Protein AF-A0A496WX12-F1 (afdb_monomer_lite)

Secondary structure (DSSP, 8-state):
-HHHHHHHHHHHHHHHHHHHHHHHHHHHHHHHHHHHHHTTTSS-HHHHHHHHHHHHHHHHHHHHHHHHHHHHHHHHHHHTT--TT------

pLDDT: mean 94.58, std 8.31, range [47.75, 98.69]

Radius of gyration: 18.5 Å; chains: 1; bounding box: 38×21×55 Å

Foldseek 3Di:
DQLVVLLVQLVVLVVVLVVLVVVLVVLVVVLVVVVVCVVVVNDDPVSNVVSVVVNVVSVVVSVVSVVSSLVSQQSNCVVVVHDSRPDDDDD

Sequence (91 aa):
MKVAESYVGVLRATKGLQVTISYVDSLKAYARDVENMYKQDMVSRNDLLTAQVALADTEQQAIKAGNGLDLSRAAYNRLLGRQMDTVVVAG

Structure (mmCIF, N/CA/C/O backbone):
data_AF-A0A496WX12-F1
#
_entry.id   AF-A0A496WX12-F1
#
loop_
_atom_site.group_PDB
_atom_site.id
_atom_site.type_symbol
_atom_site.label_atom_id
_atom_site.label_alt_id
_atom_site.label_comp_id
_atom_site.label_asym_id
_atom_site.label_entity_id
_atom_site.label_seq_id
_atom_site.pdbx_PDB_ins_code
_atom_site.Cartn_x
_atom_site.Cartn_y
_atom_site.Cartn_z
_atom_site.occupancy
_atom_site.B_iso_or_equiv
_atom_site.auth_seq_id
_atom_site.auth_comp_id
_atom_site.auth_asym_id
_atom_site.auth_atom_id
_atom_site.pdbx_PDB_model_num
ATOM 1 N N . MET A 1 1 ? 22.211 2.690 -22.558 1.00 68.38 1 MET A N 1
ATOM 2 C CA . MET A 1 1 ? 21.971 2.895 -21.110 1.00 68.38 1 MET A CA 1
ATOM 3 C C . MET A 1 1 ? 20.483 2.939 -20.738 1.00 68.38 1 MET A C 1
ATOM 5 O O . MET A 1 1 ? 20.118 2.259 -19.792 1.00 68.38 1 MET A O 1
ATOM 9 N N . LYS A 1 2 ? 19.598 3.568 -21.535 1.00 86.50 2 LYS A N 1
ATOM 10 C CA . LYS A 1 2 ? 18.134 3.639 -21.283 1.00 86.50 2 LYS A CA 1
ATOM 11 C C . LYS A 1 2 ? 17.424 2.334 -20.868 1.00 86.50 2 LYS A C 1
ATOM 13 O O . LYS A 1 2 ? 16.586 2.363 -19.976 1.00 86.50 2 LYS A O 1
ATOM 18 N N . VAL A 1 3 ? 17.745 1.190 -21.483 1.00 90.00 3 VAL A N 1
ATOM 19 C CA . VAL A 1 3 ? 17.108 -0.101 -21.139 1.00 90.00 3 VAL A CA 1
ATOM 20 C C . VAL A 1 3 ? 17.448 -0.531 -19.708 1.00 90.00 3 VAL A C 1
ATOM 22 O O . VAL A 1 3 ? 16.547 -0.868 -18.943 1.00 90.00 3 VAL A O 1
ATOM 25 N N . ALA A 1 4 ? 18.726 -0.471 -19.322 1.00 90.94 4 ALA A N 1
ATOM 26 C CA . ALA A 1 4 ? 19.173 -0.846 -17.980 1.00 90.94 4 ALA A CA 1
ATOM 27 C C . ALA A 1 4 ? 18.566 0.072 -16.905 1.00 90.94 4 ALA A C 1
ATOM 29 O O . ALA A 1 4 ? 18.082 -0.409 -15.885 1.00 90.94 4 ALA A O 1
ATOM 30 N N . GLU A 1 5 ? 18.506 1.378 -17.169 1.00 93.44 5 GLU A N 1
ATOM 31 C CA . GLU A 1 5 ? 17.848 2.352 -16.287 1.00 93.44 5 GLU A CA 1
ATOM 32 C C . GLU A 1 5 ? 16.354 2.043 -16.108 1.00 93.44 5 GLU A C 1
ATOM 34 O O . GLU A 1 5 ? 15.862 2.005 -14.980 1.00 93.44 5 GLU A O 1
ATOM 39 N N . SER A 1 6 ? 15.635 1.755 -17.200 1.00 93.69 6 SER A N 1
ATOM 40 C CA . SER A 1 6 ? 14.210 1.402 -17.122 1.00 93.69 6 SER A CA 1
ATOM 41 C C . SER A 1 6 ? 13.965 0.079 -16.387 1.00 93.69 6 SER A C 1
ATOM 43 O O . SER A 1 6 ? 12.992 -0.028 -15.643 1.00 93.69 6 SER A O 1
ATOM 45 N N . TYR A 1 7 ? 14.878 -0.894 -16.503 1.00 94.12 7 TYR A N 1
ATOM 46 C CA . TYR A 1 7 ? 14.814 -2.138 -15.735 1.00 94.12 7 TYR A CA 1
ATOM 47 C C . TYR A 1 7 ? 14.982 -1.881 -14.234 1.00 94.12 7 TYR A C 1
ATOM 49 O O . TYR A 1 7 ? 14.183 -2.360 -13.434 1.00 94.12 7 TYR A O 1
ATOM 57 N N . VAL A 1 8 ? 15.954 -1.050 -13.839 1.00 95.62 8 VAL A N 1
ATOM 58 C CA . VAL A 1 8 ? 16.104 -0.613 -12.438 1.00 95.62 8 VAL A CA 1
ATOM 59 C C . VAL A 1 8 ? 14.843 0.109 -11.948 1.00 95.62 8 VAL A C 1
ATOM 61 O O . VAL A 1 8 ? 14.447 -0.072 -10.797 1.00 95.62 8 VAL A O 1
ATOM 64 N N . GLY A 1 9 ? 14.176 0.876 -12.816 1.00 96.00 9 GLY A N 1
ATOM 65 C CA . GLY A 1 9 ? 12.864 1.467 -12.540 1.00 96.00 9 GLY A CA 1
ATOM 66 C C . GLY A 1 9 ? 11.804 0.424 -12.170 1.00 96.00 9 GLY A C 1
ATOM 67 O O . GLY A 1 9 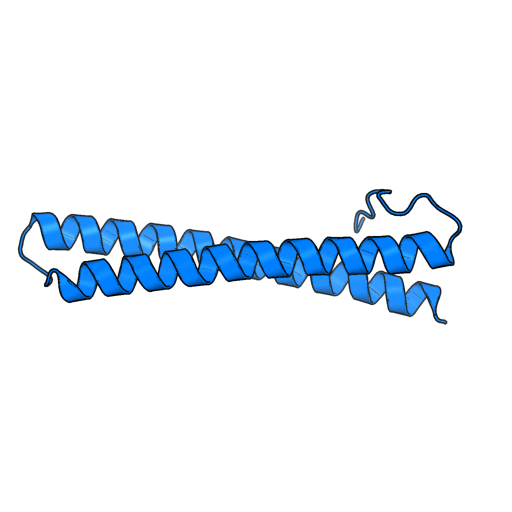? 11.163 0.552 -11.128 1.00 96.00 9 GLY A O 1
ATOM 68 N N . VAL A 1 10 ? 11.685 -0.654 -12.954 1.00 96.50 10 VAL A N 1
ATOM 69 C CA . VAL A 1 10 ? 10.786 -1.785 -12.655 1.00 96.50 10 VAL A CA 1
ATOM 70 C C . VAL A 1 10 ? 11.131 -2.436 -11.313 1.00 96.50 10 VAL A C 1
ATOM 72 O O . VAL A 1 10 ? 10.233 -2.690 -10.508 1.00 96.50 10 VAL A O 1
ATOM 75 N N . LEU A 1 11 ? 12.418 -2.673 -11.033 1.00 96.44 11 LEU A N 1
ATOM 76 C CA . LEU A 1 11 ? 12.855 -3.274 -9.767 1.00 96.44 11 LEU A CA 1
ATOM 77 C C . LEU A 1 11 ? 12.478 -2.402 -8.563 1.00 96.44 11 LEU A C 1
ATOM 79 O O . LEU A 1 11 ? 11.942 -2.902 -7.573 1.00 96.44 11 LEU A O 1
ATOM 83 N N . ARG A 1 12 ? 12.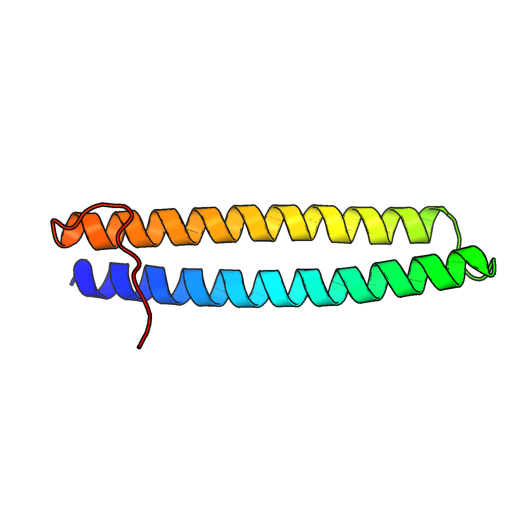709 -1.088 -8.660 1.00 97.06 12 ARG A N 1
ATOM 84 C CA . ARG A 1 12 ? 12.347 -0.131 -7.606 1.00 97.06 12 ARG A CA 1
ATOM 85 C C . ARG A 1 12 ? 10.840 -0.066 -7.394 1.00 97.06 12 ARG A C 1
ATOM 87 O O . ARG A 1 12 ? 10.408 -0.128 -6.249 1.00 97.06 12 ARG A O 1
ATOM 94 N N . ALA A 1 13 ? 10.050 0.005 -8.465 1.00 97.44 13 ALA A N 1
ATOM 95 C CA . ALA A 1 13 ? 8.592 0.019 -8.364 1.00 97.44 13 ALA A CA 1
ATOM 96 C C . ALA A 1 13 ? 8.047 -1.285 -7.756 1.00 97.44 13 ALA A C 1
ATOM 98 O O . ALA A 1 13 ? 7.150 -1.247 -6.920 1.00 97.44 13 ALA A O 1
ATOM 99 N N . THR A 1 14 ? 8.653 -2.429 -8.095 1.00 97.69 14 THR A N 1
ATOM 100 C CA . THR A 1 14 ? 8.300 -3.735 -7.517 1.00 97.69 14 THR A CA 1
ATOM 101 C C . THR A 1 14 ? 8.543 -3.752 -6.009 1.00 97.69 14 THR A C 1
ATOM 103 O O . THR A 1 14 ? 7.671 -4.157 -5.243 1.00 97.69 14 THR A O 1
ATOM 106 N N . LYS A 1 15 ? 9.712 -3.278 -5.560 1.00 97.75 15 LYS A N 1
ATOM 107 C CA . LYS A 1 15 ? 10.026 -3.191 -4.127 1.00 97.75 15 LYS A CA 1
ATOM 108 C C . LYS A 1 15 ? 9.174 -2.156 -3.401 1.00 97.75 15 LYS A C 1
ATOM 110 O O . LYS A 1 15 ? 8.748 -2.425 -2.285 1.00 97.75 15 LYS A O 1
ATOM 115 N N . GLY A 1 16 ? 8.873 -1.028 -4.043 1.00 97.50 16 GLY A N 1
ATOM 116 C CA . GLY A 1 16 ? 7.941 -0.031 -3.520 1.00 97.50 16 GLY A CA 1
ATOM 117 C C . GLY A 1 16 ? 6.561 -0.629 -3.256 1.00 97.50 16 GLY A C 1
ATOM 118 O O . GLY A 1 16 ? 6.067 -0.536 -2.138 1.00 97.50 16 GLY A O 1
ATOM 119 N N . LEU A 1 17 ? 5.990 -1.334 -4.239 1.00 98.25 17 LEU A N 1
ATOM 120 C CA . LEU A 1 17 ? 4.715 -2.034 -4.076 1.00 98.25 17 LEU A CA 1
ATOM 121 C C . LEU A 1 17 ? 4.769 -3.071 -2.945 1.00 98.25 17 LEU A C 1
ATOM 123 O O . LEU A 1 17 ? 3.850 -3.131 -2.134 1.00 98.25 17 LEU A O 1
ATOM 127 N N . GLN A 1 18 ? 5.851 -3.853 -2.855 1.00 98.12 18 GLN A N 1
ATOM 128 C CA . GLN A 1 18 ? 6.022 -4.842 -1.787 1.00 98.12 18 GLN A CA 1
ATOM 129 C C . GLN A 1 18 ? 5.981 -4.192 -0.393 1.00 98.12 18 GLN A C 1
ATOM 131 O O . GLN A 1 18 ? 5.291 -4.693 0.490 1.00 98.12 18 GLN A O 1
ATOM 136 N N . VAL A 1 19 ? 6.666 -3.059 -0.208 1.00 98.12 19 VAL A N 1
ATOM 137 C CA . VAL A 1 19 ? 6.645 -2.302 1.055 1.00 98.12 19 VAL A CA 1
ATOM 138 C C . VAL A 1 19 ? 5.245 -1.769 1.359 1.00 98.12 19 VAL A C 1
ATOM 140 O O . VAL A 1 19 ? 4.779 -1.901 2.490 1.00 98.12 19 VAL A O 1
ATOM 143 N N . THR A 1 20 ? 4.546 -1.206 0.369 1.00 97.75 20 THR A N 1
ATOM 144 C CA . THR A 1 20 ? 3.187 -0.684 0.577 1.00 97.75 20 THR A CA 1
ATOM 145 C C . THR A 1 20 ? 2.199 -1.792 0.946 1.00 97.75 20 THR A C 1
ATOM 147 O O . THR A 1 20 ? 1.382 -1.590 1.838 1.00 97.75 20 THR A O 1
ATOM 150 N N . ILE A 1 21 ? 2.308 -2.980 0.342 1.00 98.50 21 ILE A N 1
ATOM 151 C CA . ILE A 1 21 ? 1.488 -4.147 0.712 1.00 98.50 21 ILE A CA 1
ATOM 152 C C . ILE A 1 21 ? 1.749 -4.556 2.167 1.00 98.50 21 ILE A C 1
ATOM 154 O O . ILE A 1 21 ? 0.802 -4.705 2.934 1.00 98.50 21 ILE A O 1
ATOM 158 N N . SER A 1 22 ? 3.014 -4.652 2.592 1.00 98.44 22 SER A N 1
ATOM 159 C CA . SER A 1 22 ? 3.336 -4.955 3.996 1.00 98.44 22 SER A CA 1
ATOM 160 C C . SER A 1 22 ? 2.792 -3.904 4.973 1.00 98.44 22 SER A C 1
ATOM 162 O O . SER A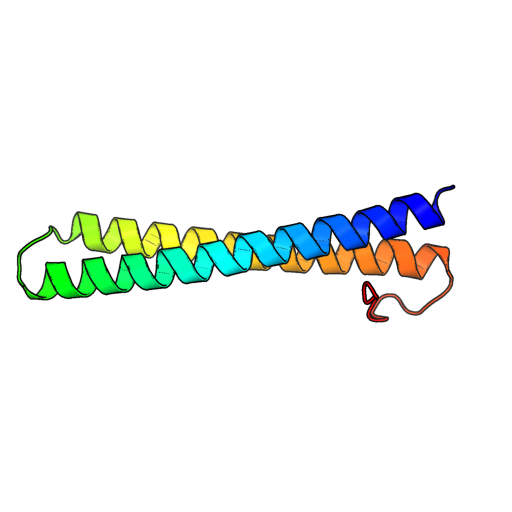 1 22 ? 2.459 -4.227 6.118 1.00 98.44 22 SER A O 1
ATOM 164 N N . TYR A 1 23 ? 2.666 -2.649 4.531 1.00 97.81 23 TYR A N 1
ATOM 165 C CA . TYR A 1 23 ? 2.064 -1.599 5.344 1.00 97.81 23 TYR A CA 1
ATOM 166 C C . TYR A 1 23 ? 0.536 -1.737 5.442 1.00 97.81 23 TYR A C 1
ATOM 168 O O . TYR A 1 23 ? -0.007 -1.592 6.539 1.00 97.81 23 TYR A O 1
ATOM 176 N N . VAL A 1 24 ? -0.145 -2.105 4.347 1.00 98.69 24 VAL A N 1
ATOM 177 C CA . VAL A 1 24 ? -1.576 -2.470 4.373 1.00 98.69 24 VAL A CA 1
ATOM 178 C C . VAL A 1 24 ? -1.821 -3.592 5.381 1.00 98.69 24 VAL A C 1
ATOM 180 O O . VAL A 1 24 ? -2.713 -3.470 6.217 1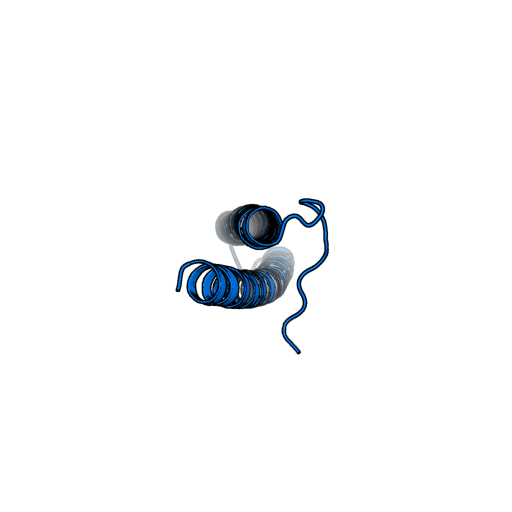.00 98.69 24 VAL A O 1
ATOM 183 N N . ASP A 1 25 ? -1.008 -4.650 5.359 1.00 98.69 25 ASP A N 1
ATOM 184 C CA . ASP A 1 25 ? -1.158 -5.780 6.285 1.00 98.69 25 ASP A CA 1
ATOM 185 C C . ASP A 1 25 ? -1.013 -5.345 7.751 1.00 98.69 25 ASP A C 1
ATOM 187 O O . ASP A 1 25 ? -1.816 -5.733 8.606 1.00 98.69 25 ASP A O 1
ATOM 191 N N . SER A 1 26 ? -0.036 -4.477 8.033 1.00 98.50 26 SER A N 1
ATOM 192 C CA . SER A 1 26 ? 0.182 -3.908 9.368 1.00 98.50 26 SER A CA 1
ATOM 193 C C . SER A 1 26 ? -1.015 -3.076 9.842 1.00 98.50 26 SER A C 1
ATOM 195 O O . SER A 1 26 ? -1.487 -3.252 10.965 1.00 98.50 26 SER A O 1
ATOM 197 N N . LEU A 1 27 ? -1.552 -2.198 8.988 1.00 98.19 27 LEU A N 1
ATOM 198 C CA . LEU A 1 27 ? -2.705 -1.368 9.349 1.00 98.19 27 LEU A CA 1
ATOM 199 C C . LEU A 1 27 ? -4.007 -2.153 9.428 1.00 98.19 27 LEU A C 1
ATOM 201 O O . LEU A 1 27 ? -4.880 -1.806 10.217 1.00 98.19 27 LEU A O 1
ATOM 205 N N . LYS A 1 28 ? -4.132 -3.241 8.672 1.00 98.69 28 LYS A N 1
ATOM 206 C CA . LYS A 1 28 ? -5.270 -4.150 8.775 1.00 98.69 28 LYS A CA 1
ATOM 207 C C . LYS A 1 28 ? -5.280 -4.880 10.114 1.00 98.69 28 LYS A C 1
ATOM 209 O O . LYS A 1 28 ? -6.347 -5.037 10.708 1.00 98.69 28 LYS A O 1
ATOM 214 N N . ALA A 1 29 ? -4.112 -5.308 10.596 1.00 98.62 29 ALA A N 1
ATOM 215 C CA . ALA A 1 29 ? -3.971 -5.862 11.940 1.00 98.62 29 ALA A CA 1
ATOM 216 C C . ALA A 1 29 ? -4.309 -4.807 13.006 1.00 98.62 29 ALA A C 1
ATOM 218 O O . ALA A 1 29 ? -5.173 -5.049 13.843 1.00 98.62 29 ALA A O 1
ATOM 219 N N . TYR A 1 30 ? -3.736 -3.606 12.896 1.00 98.25 30 TYR A N 1
ATOM 220 C CA . TYR A 1 30 ? -4.022 -2.503 13.815 1.00 98.25 30 TYR A CA 1
ATOM 221 C C . TYR A 1 30 ? -5.513 -2.129 13.863 1.00 98.25 30 TYR A C 1
ATOM 223 O O . TYR A 1 30 ? -6.092 -2.035 14.941 1.00 98.25 30 TYR A O 1
ATOM 231 N N . ALA A 1 31 ? -6.169 -1.972 12.710 1.00 98.50 31 ALA A N 1
ATOM 232 C CA . ALA A 1 31 ? -7.593 -1.650 12.645 1.00 98.50 31 ALA A CA 1
ATOM 233 C C . ALA A 1 31 ? -8.462 -2.736 13.298 1.00 98.50 31 ALA A C 1
ATOM 235 O O . ALA A 1 31 ? -9.442 -2.412 13.967 1.00 98.50 31 ALA A O 1
ATOM 236 N N . ARG A 1 32 ? -8.083 -4.014 13.157 1.00 98.69 32 ARG A N 1
ATOM 237 C CA . ARG A 1 32 ? -8.750 -5.132 13.839 1.00 98.69 32 ARG A CA 1
ATOM 238 C C . ARG A 1 32 ? -8.571 -5.064 15.354 1.00 98.69 32 ARG A C 1
ATOM 240 O O . ARG A 1 32 ? -9.528 -5.309 16.084 1.00 98.69 32 ARG A O 1
ATOM 247 N N . ASP A 1 33 ? -7.375 -4.732 15.827 1.00 98.69 33 ASP A N 1
ATOM 248 C CA . ASP A 1 33 ? -7.118 -4.589 17.260 1.00 98.69 33 ASP A CA 1
ATOM 249 C C . ASP A 1 33 ? -7.948 -3.443 17.845 1.00 98.69 33 ASP A C 1
ATOM 251 O O . ASP A 1 33 ? -8.669 -3.646 18.821 1.00 98.69 33 ASP A O 1
ATOM 255 N N . VAL A 1 34 ? -7.957 -2.275 17.195 1.00 98.69 34 VAL A N 1
ATOM 256 C CA . VAL A 1 34 ? -8.776 -1.123 17.610 1.00 98.69 34 VAL A CA 1
ATOM 257 C C . VAL A 1 34 ? -10.271 -1.456 17.581 1.00 98.69 34 VAL A C 1
ATOM 259 O O . VAL A 1 34 ? -11.001 -1.081 18.497 1.00 98.69 34 VAL A O 1
ATOM 262 N N . GLU A 1 35 ? -10.742 -2.209 16.585 1.00 98.69 35 GLU A N 1
ATOM 263 C CA . GLU A 1 35 ? -12.126 -2.691 16.536 1.00 98.69 35 GLU A CA 1
ATOM 264 C C . GLU A 1 35 ? -12.464 -3.583 17.742 1.00 98.69 35 GLU A C 1
ATOM 266 O O . GLU A 1 35 ? -13.522 -3.426 18.357 1.00 98.69 35 GLU A O 1
ATOM 271 N N . ASN A 1 36 ? -11.565 -4.495 18.118 1.00 98.69 36 ASN A N 1
ATOM 272 C CA . ASN A 1 36 ? -11.745 -5.358 19.285 1.00 98.69 36 ASN A CA 1
ATOM 273 C C . ASN A 1 36 ? -11.733 -4.571 20.601 1.00 98.69 36 ASN A C 1
ATOM 275 O O . ASN A 1 36 ? -12.491 -4.909 21.511 1.00 98.69 36 ASN A O 1
ATOM 279 N N . MET A 1 37 ? -10.899 -3.533 20.704 1.00 98.69 37 MET A N 1
ATOM 280 C CA . MET A 1 37 ? -10.865 -2.640 21.864 1.00 98.69 37 MET A CA 1
ATOM 281 C C . MET A 1 37 ? -12.139 -1.794 21.958 1.00 98.69 37 MET A C 1
ATOM 283 O O . MET A 1 37 ? -12.680 -1.623 23.048 1.00 98.69 37 MET A O 1
ATOM 287 N N . TYR A 1 38 ?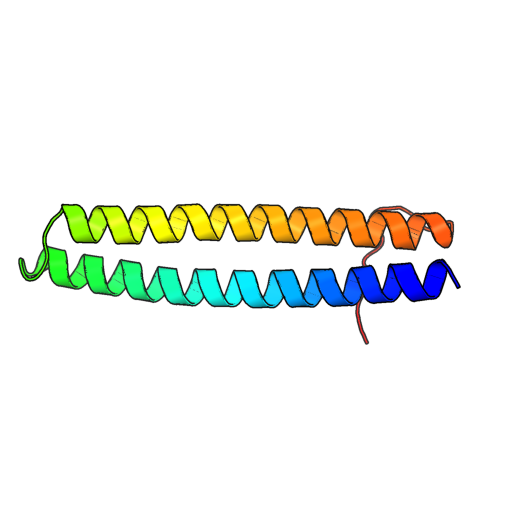 -12.655 -1.311 20.823 1.00 98.62 38 TYR A N 1
ATOM 288 C CA . TYR A 1 38 ? -13.886 -0.521 20.770 1.00 98.62 38 TYR A CA 1
ATOM 289 C C . TYR A 1 38 ? -15.095 -1.342 21.228 1.00 98.62 38 TYR A C 1
ATOM 291 O O . TYR A 1 38 ? -15.904 -0.862 22.012 1.00 98.62 38 TYR A O 1
ATOM 299 N N . LYS A 1 39 ? -15.180 -2.615 20.813 1.00 98.44 39 LYS A N 1
ATOM 300 C CA . LYS A 1 39 ? -16.228 -3.559 21.258 1.00 98.44 39 LYS A CA 1
ATOM 301 C C . LYS A 1 39 ? -16.212 -3.841 22.766 1.00 98.44 39 LYS A C 1
ATOM 303 O O . LYS A 1 39 ? -17.183 -4.386 23.278 1.00 98.44 39 LYS A O 1
ATOM 308 N N . GLN A 1 40 ? -15.114 -3.519 23.446 1.00 98.50 40 GLN A N 1
ATOM 309 C CA . GLN A 1 40 ? -14.933 -3.662 24.892 1.00 98.50 40 GLN A CA 1
ATOM 310 C C . GLN A 1 40 ? -14.953 -2.300 25.611 1.00 98.50 40 GLN A C 1
ATOM 312 O O . GLN A 1 40 ? -14.504 -2.213 26.750 1.00 98.50 40 GLN A O 1
ATOM 317 N N . ASP A 1 41 ? -15.407 -1.236 24.935 1.00 97.88 41 ASP A N 1
ATOM 318 C CA . ASP A 1 41 ? -15.459 0.144 25.439 1.00 97.88 41 ASP A CA 1
ATOM 319 C C . ASP A 1 41 ? -14.097 0.707 25.910 1.00 97.88 41 ASP A C 1
ATOM 321 O O . ASP A 1 41 ? -14.034 1.668 26.675 1.00 97.88 41 ASP A O 1
ATOM 325 N N . MET A 1 42 ? -12.980 0.133 25.439 1.00 98.50 42 MET A N 1
ATOM 326 C CA . MET A 1 42 ? -11.622 0.536 25.843 1.00 98.50 42 MET A CA 1
ATOM 327 C C . MET A 1 42 ? -11.048 1.699 25.022 1.00 98.50 42 MET A C 1
ATOM 329 O O . MET A 1 42 ? -10.082 2.331 25.444 1.00 98.50 42 MET A O 1
ATOM 333 N N . VAL A 1 43 ? -11.604 1.969 23.839 1.00 98.44 43 VAL A N 1
ATOM 334 C CA . VAL A 1 43 ? -11.223 3.086 22.957 1.00 98.44 43 VAL A CA 1
ATOM 335 C C . VAL A 1 43 ? -12.474 3.781 22.438 1.00 98.44 43 VAL A C 1
ATOM 337 O O . VAL A 1 43 ? -13.570 3.219 22.458 1.00 98.44 43 VAL A O 1
ATOM 340 N N . SER A 1 44 ? -12.330 5.010 21.952 1.00 98.56 44 SER A N 1
ATOM 341 C CA . SER A 1 44 ? -13.459 5.776 21.437 1.00 98.56 44 SER A CA 1
ATOM 342 C C . SER A 1 44 ? -13.854 5.344 20.020 1.00 98.56 44 SER A C 1
ATOM 344 O O . SER A 1 44 ? -13.071 4.776 19.256 1.00 98.56 44 SER A O 1
ATOM 346 N N . ARG A 1 45 ? -15.072 5.712 19.602 1.00 98.06 45 ARG A N 1
ATOM 347 C CA . ARG A 1 45 ? -15.496 5.568 18.198 1.00 98.06 45 ARG A CA 1
ATOM 348 C C . ARG A 1 45 ? -14.601 6.368 17.239 1.00 98.06 45 ARG A C 1
ATOM 350 O O . ARG A 1 45 ? -14.481 6.003 16.072 1.00 98.06 45 ARG A O 1
ATOM 357 N N . ASN A 1 46 ? -14.011 7.471 17.707 1.00 98.38 46 ASN A N 1
ATOM 358 C CA . ASN A 1 46 ? -13.104 8.284 16.900 1.00 98.38 46 ASN A CA 1
ATOM 359 C C . ASN A 1 46 ? -11.789 7.541 16.617 1.00 98.38 46 ASN A C 1
ATOM 361 O O . ASN A 1 46 ? -11.322 7.576 15.480 1.00 98.38 46 ASN A O 1
ATOM 365 N N . ASP A 1 47 ? -11.261 6.803 17.596 1.00 98.31 47 ASP A N 1
ATOM 366 C CA . ASP A 1 47 ? -10.057 5.980 17.422 1.00 98.31 47 ASP A CA 1
ATOM 367 C C . ASP A 1 47 ? -10.291 4.880 16.377 1.00 98.31 47 ASP A C 1
ATOM 369 O O . ASP A 1 47 ? -9.489 4.713 15.457 1.00 98.31 47 ASP A O 1
ATOM 373 N N . LEU A 1 48 ? -11.442 4.195 16.449 1.00 98.50 48 LEU A N 1
ATOM 374 C CA . LEU A 1 48 ? -11.844 3.205 15.444 1.00 98.50 48 LEU A CA 1
ATOM 375 C C . LEU A 1 48 ? -11.938 3.813 14.042 1.00 98.50 48 LEU A C 1
ATOM 377 O O . LEU A 1 48 ? -11.391 3.255 13.090 1.00 98.50 48 LEU A O 1
ATOM 381 N N . LEU A 1 49 ? -12.606 4.961 13.908 1.00 98.62 49 LEU A N 1
ATOM 3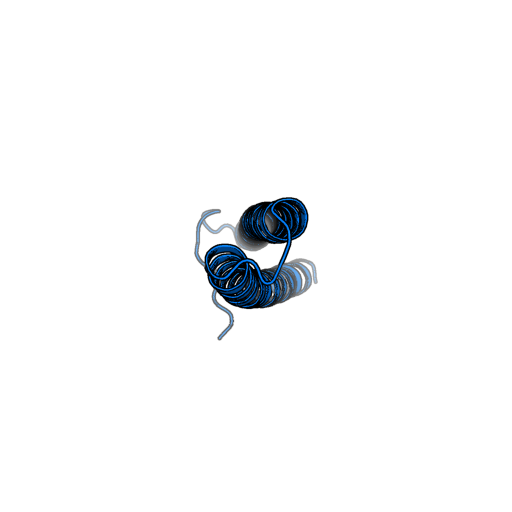82 C CA . LEU A 1 49 ? -12.733 5.630 12.615 1.00 98.62 49 LEU A CA 1
ATOM 383 C C . LEU A 1 49 ? -11.364 6.052 12.067 1.00 98.62 49 LEU A C 1
ATOM 385 O O . LEU A 1 49 ? -11.104 5.882 10.880 1.00 98.62 49 LEU A O 1
ATOM 389 N N . THR A 1 50 ? -10.476 6.550 12.925 1.00 98.56 50 THR A N 1
ATOM 390 C CA . THR A 1 50 ? -9.119 6.956 12.538 1.00 98.56 50 THR A CA 1
ATOM 391 C C . THR A 1 50 ? -8.310 5.767 12.022 1.00 98.56 50 THR A C 1
ATOM 393 O O . THR A 1 50 ? -7.680 5.868 10.969 1.00 98.56 50 THR A O 1
ATOM 396 N N . ALA A 1 51 ? -8.379 4.616 12.697 1.00 98.50 51 ALA A N 1
ATOM 397 C CA . ALA A 1 51 ? -7.715 3.396 12.240 1.00 98.50 51 ALA A CA 1
ATOM 398 C C . ALA A 1 51 ? -8.271 2.896 10.892 1.00 98.50 51 ALA A C 1
ATOM 400 O O . ALA A 1 51 ? -7.506 2.493 10.015 1.00 98.50 51 ALA A O 1
ATOM 401 N N . GLN A 1 52 ? -9.593 2.966 10.696 1.00 98.56 52 GLN A N 1
ATOM 402 C CA . GLN A 1 52 ? -10.245 2.599 9.434 1.00 98.56 52 GLN A CA 1
ATOM 403 C C . GLN A 1 52 ? -9.861 3.534 8.280 1.00 98.56 52 GLN A C 1
ATOM 405 O O . GLN A 1 52 ? -9.598 3.059 7.176 1.00 98.56 52 GLN A O 1
ATOM 410 N N . VAL A 1 53 ? -9.791 4.846 8.529 1.00 98.69 53 VAL A N 1
ATOM 411 C CA . VAL A 1 53 ? -9.344 5.831 7.532 1.00 98.69 53 VAL A CA 1
ATOM 412 C C . VAL A 1 53 ? -7.889 5.578 7.145 1.00 98.69 53 VAL A C 1
ATOM 414 O O . VAL A 1 53 ? -7.590 5.495 5.958 1.00 98.69 53 VAL A O 1
ATOM 417 N N . ALA A 1 54 ? -6.999 5.361 8.118 1.00 98.25 54 ALA A N 1
ATOM 418 C CA . ALA A 1 54 ? -5.594 5.064 7.840 1.00 98.25 54 ALA A CA 1
ATOM 419 C C . ALA A 1 54 ? -5.419 3.794 6.984 1.00 98.25 54 ALA A C 1
ATOM 421 O O . ALA A 1 54 ? -4.595 3.772 6.062 1.00 98.25 54 ALA A O 1
ATOM 422 N N . LEU A 1 55 ? -6.206 2.745 7.259 1.00 98.62 55 LEU A N 1
ATOM 423 C CA . LEU A 1 55 ? -6.232 1.535 6.437 1.00 98.62 55 LEU A CA 1
ATOM 424 C C . LEU A 1 55 ? -6.682 1.847 5.003 1.00 98.62 55 LEU A C 1
ATOM 426 O O . LEU A 1 55 ? -5.966 1.502 4.064 1.00 98.62 55 LEU A O 1
ATOM 430 N N . ALA A 1 56 ? -7.808 2.542 4.831 1.00 98.62 56 ALA A N 1
ATOM 431 C CA . ALA A 1 56 ? -8.338 2.889 3.511 1.00 98.62 56 ALA A CA 1
ATOM 432 C C . ALA A 1 56 ? -7.359 3.754 2.692 1.00 98.62 56 ALA A C 1
ATOM 434 O O . ALA A 1 56 ? -7.145 3.511 1.501 1.00 98.62 56 ALA A O 1
ATOM 435 N N . ASP A 1 57 ? -6.704 4.723 3.334 1.00 98.38 57 ASP A N 1
ATOM 436 C CA . ASP A 1 57 ? -5.684 5.559 2.700 1.00 98.38 57 ASP A CA 1
ATOM 437 C C . ASP A 1 57 ? -4.492 4.723 2.219 1.00 98.38 57 ASP A C 1
ATOM 439 O O . ASP A 1 57 ? -3.958 4.944 1.128 1.00 98.38 57 ASP A O 1
ATOM 443 N N . THR A 1 58 ? -4.083 3.726 3.003 1.00 97.62 58 THR A N 1
ATOM 444 C CA . THR A 1 58 ? -2.939 2.869 2.670 1.00 97.62 58 THR A CA 1
ATOM 445 C C . THR A 1 58 ? -3.289 1.847 1.588 1.00 97.62 58 THR A C 1
ATOM 447 O O . THR A 1 58 ? -2.476 1.593 0.698 1.00 97.62 58 THR A O 1
ATOM 450 N N . GLU A 1 59 ? -4.520 1.331 1.567 1.00 98.62 59 GLU A N 1
ATOM 451 C CA . GLU A 1 59 ? -5.039 0.530 0.450 1.00 98.62 59 GLU A CA 1
ATOM 452 C C . GLU A 1 59 ? -5.043 1.341 -0.856 1.00 98.62 59 GLU A C 1
ATOM 454 O O . GLU A 1 59 ? -4.595 0.856 -1.900 1.00 98.62 59 GLU A O 1
ATOM 459 N N . GLN A 1 60 ? -5.446 2.617 -0.806 1.00 98.69 60 GLN A N 1
ATOM 460 C CA . GLN A 1 60 ? -5.370 3.501 -1.970 1.00 98.69 60 GLN A CA 1
ATOM 461 C C . GLN A 1 60 ? -3.918 3.727 -2.429 1.00 98.69 60 GLN A C 1
ATOM 463 O O . GLN A 1 60 ? -3.642 3.773 -3.633 1.00 98.69 60 GLN A O 1
ATOM 468 N N . GLN A 1 61 ? -2.973 3.862 -1.496 1.00 98.31 61 GLN A N 1
ATOM 469 C CA . GLN A 1 61 ? -1.549 3.962 -1.826 1.00 98.31 61 GLN A CA 1
ATOM 470 C C . GLN A 1 61 ? -1.026 2.685 -2.493 1.00 98.31 61 GLN A C 1
ATOM 472 O O . GLN A 1 61 ? -0.266 2.786 -3.458 1.00 98.31 61 GLN A O 1
ATOM 477 N N . ALA A 1 62 ? -1.466 1.501 -2.054 1.00 98.50 62 ALA A N 1
ATOM 478 C CA . ALA A 1 62 ? -1.091 0.230 -2.675 1.00 98.50 62 ALA A CA 1
ATOM 479 C C . ALA A 1 62 ? -1.568 0.149 -4.133 1.00 98.50 62 ALA A C 1
ATOM 481 O O . ALA A 1 62 ? -0.794 -0.235 -5.011 1.00 98.50 62 ALA A O 1
ATOM 482 N N . ILE A 1 63 ? -2.795 0.601 -4.417 1.00 98.50 63 ILE A N 1
ATOM 483 C CA . ILE A 1 63 ? -3.323 0.692 -5.789 1.00 98.50 63 ILE A CA 1
ATOM 484 C C . ILE A 1 63 ? -2.451 1.623 -6.643 1.00 98.50 63 ILE A C 1
ATOM 486 O O . ILE A 1 63 ? -2.055 1.271 -7.754 1.00 98.50 63 ILE A O 1
ATOM 490 N N . LYS A 1 64 ? -2.096 2.804 -6.120 1.00 98.50 64 LYS A N 1
ATOM 491 C CA . LYS A 1 64 ? -1.221 3.757 -6.826 1.00 98.50 64 LYS A CA 1
ATOM 492 C C . LYS A 1 64 ? 0.170 3.169 -7.087 1.00 98.50 64 LYS A C 1
ATOM 494 O O . LYS A 1 64 ? 0.702 3.345 -8.183 1.00 98.50 64 LYS A O 1
ATOM 499 N N . ALA A 1 65 ? 0.743 2.454 -6.119 1.00 98.19 65 ALA A N 1
ATOM 500 C CA . ALA A 1 65 ? 2.025 1.770 -6.276 1.00 98.19 65 ALA A CA 1
ATOM 501 C C . ALA A 1 65 ? 1.956 0.657 -7.339 1.00 98.19 65 ALA A C 1
ATOM 503 O O . ALA A 1 65 ? 2.875 0.535 -8.149 1.00 98.19 65 ALA A O 1
ATOM 504 N N . GLY A 1 66 ? 0.848 -0.092 -7.388 1.00 98.12 66 GLY A N 1
ATOM 505 C CA . GLY A 1 66 ? 0.580 -1.100 -8.419 1.00 98.12 66 GLY A CA 1
ATOM 506 C C . GLY A 1 66 ? 0.552 -0.491 -9.818 1.00 98.12 66 GLY A C 1
ATOM 507 O O . GLY A 1 66 ? 1.327 -0.891 -10.684 1.00 98.12 66 GLY A O 1
ATOM 508 N N . ASN A 1 67 ? -0.226 0.577 -9.999 1.00 98.00 67 ASN A N 1
ATOM 509 C CA . ASN A 1 67 ? -0.276 1.317 -11.263 1.00 98.00 67 ASN A CA 1
ATOM 510 C C . ASN A 1 67 ? 1.106 1.869 -11.669 1.00 98.00 67 ASN A C 1
ATOM 512 O O . ASN A 1 67 ? 1.464 1.877 -12.847 1.00 98.00 67 ASN A O 1
ATOM 516 N N . GLY A 1 68 ? 1.909 2.319 -10.697 1.00 97.75 68 GLY A N 1
ATOM 517 C CA . GLY A 1 68 ? 3.279 2.781 -10.935 1.00 97.75 68 GLY A CA 1
ATOM 518 C C . GLY A 1 68 ? 4.222 1.672 -11.420 1.00 97.75 68 GLY A C 1
ATOM 519 O O . GLY A 1 68 ? 5.076 1.911 -12.283 1.00 97.75 68 GLY A O 1
ATOM 520 N N . LEU A 1 69 ? 4.057 0.448 -10.910 1.00 97.81 69 LEU A N 1
ATOM 521 C CA . LEU A 1 69 ? 4.779 -0.727 -11.396 1.00 97.81 69 LEU A CA 1
ATOM 522 C C . LEU A 1 69 ? 4.378 -1.071 -12.833 1.00 97.81 69 LEU A C 1
ATOM 524 O O . LEU A 1 69 ? 5.258 -1.297 -13.667 1.00 97.81 69 LEU A O 1
ATOM 528 N N . ASP A 1 70 ? 3.086 -1.046 -13.146 1.00 96.62 70 ASP A N 1
ATOM 529 C CA . ASP A 1 70 ? 2.596 -1.346 -14.493 1.00 96.62 70 ASP A CA 1
ATOM 530 C C . ASP A 1 70 ? 3.101 -0.328 -15.522 1.00 96.62 70 ASP A C 1
ATOM 532 O O . ASP A 1 70 ? 3.591 -0.710 -16.588 1.00 96.62 70 ASP A O 1
ATOM 536 N N . LEU A 1 71 ? 3.119 0.962 -15.172 1.00 96.50 71 LEU A N 1
ATOM 537 C CA . LEU A 1 71 ? 3.713 1.998 -16.019 1.00 96.50 71 LEU A CA 1
ATOM 538 C C . LEU A 1 71 ? 5.218 1.771 -16.242 1.00 96.50 71 LEU A C 1
ATOM 540 O O . LEU A 1 71 ? 5.713 1.912 -17.363 1.00 96.50 71 LEU A O 1
ATOM 544 N N . SER A 1 72 ? 5.948 1.391 -15.190 1.00 95.44 72 SER A N 1
ATOM 545 C CA . SER A 1 72 ? 7.385 1.103 -15.280 1.00 95.44 72 SER A CA 1
ATOM 546 C C . SER A 1 72 ? 7.662 -0.096 -16.195 1.00 95.44 72 SER A C 1
ATOM 548 O O . SER A 1 72 ? 8.586 -0.055 -17.011 1.00 95.44 72 SER A O 1
ATOM 550 N N . ARG A 1 73 ? 6.831 -1.144 -16.110 1.00 96.19 73 ARG A N 1
ATOM 551 C CA . ARG A 1 73 ? 6.898 -2.323 -16.989 1.00 96.19 73 ARG A CA 1
ATOM 552 C C . ARG A 1 73 ? 6.617 -1.953 -18.439 1.00 96.19 73 ARG A C 1
ATOM 554 O O . ARG A 1 73 ? 7.414 -2.298 -19.308 1.00 96.19 73 ARG A O 1
ATOM 561 N N . ALA A 1 74 ? 5.555 -1.193 -18.698 1.00 94.19 74 ALA A N 1
ATOM 562 C CA . ALA A 1 74 ? 5.210 -0.746 -20.044 1.00 94.19 74 ALA A CA 1
ATOM 563 C C . ALA A 1 74 ? 6.330 0.096 -20.680 1.00 94.19 74 ALA A C 1
ATOM 565 O O . ALA A 1 74 ? 6.668 -0.102 -21.849 1.00 94.19 74 ALA A O 1
ATOM 566 N N . ALA A 1 75 ? 6.957 0.993 -19.909 1.00 93.50 75 ALA A N 1
ATOM 567 C CA . ALA A 1 75 ? 8.091 1.791 -20.374 1.00 93.50 75 ALA A CA 1
ATOM 568 C C . ALA A 1 75 ? 9.306 0.921 -20.741 1.00 93.50 75 ALA A C 1
ATOM 570 O O . ALA A 1 75 ? 9.897 1.113 -21.806 1.00 93.50 75 ALA A O 1
ATOM 571 N N . TYR A 1 76 ? 9.649 -0.062 -19.901 1.00 94.75 76 TYR A N 1
ATOM 572 C CA . TYR A 1 76 ? 10.713 -1.028 -20.185 1.00 94.75 76 TYR A CA 1
ATOM 573 C C . TYR A 1 76 ? 10.401 -1.876 -21.430 1.00 94.75 76 TYR A C 1
ATOM 575 O O . TYR A 1 76 ? 11.222 -1.969 -22.343 1.00 94.75 76 TYR A O 1
ATOM 583 N N . ASN A 1 77 ? 9.193 -2.439 -21.513 1.00 94.06 77 ASN A N 1
ATOM 584 C CA . ASN A 1 77 ? 8.760 -3.282 -22.628 1.00 94.06 77 ASN A CA 1
ATOM 585 C C . ASN A 1 77 ? 8.772 -2.528 -23.961 1.00 94.06 77 ASN A C 1
ATOM 587 O O . ASN A 1 77 ? 9.253 -3.062 -24.964 1.00 94.06 77 ASN A O 1
ATOM 591 N N . ARG A 1 78 ? 8.339 -1.260 -23.963 1.00 93.06 78 ARG A N 1
ATOM 592 C CA . ARG A 1 78 ? 8.381 -0.388 -25.143 1.00 93.06 78 ARG A CA 1
ATOM 593 C C . ARG A 1 78 ? 9.801 -0.210 -25.682 1.00 93.06 78 ARG A C 1
ATOM 595 O O . ARG A 1 78 ? 9.982 -0.202 -26.895 1.00 93.06 78 ARG A O 1
ATOM 602 N N . LEU A 1 79 ? 10.807 -0.087 -24.811 1.00 92.31 79 LEU A N 1
ATOM 603 C CA . LEU A 1 79 ? 12.209 0.040 -25.237 1.00 92.31 79 LEU A CA 1
ATOM 604 C C . LEU A 1 79 ? 12.761 -1.242 -25.874 1.00 92.31 79 LEU A C 1
ATOM 606 O O . LEU A 1 79 ? 13.735 -1.173 -26.618 1.00 92.31 79 LEU A O 1
ATOM 610 N N . LEU A 1 80 ? 12.145 -2.391 -25.594 1.00 91.81 80 LEU A N 1
ATOM 611 C CA . LEU A 1 80 ? 12.534 -3.696 -26.127 1.00 91.81 80 LEU A CA 1
ATOM 612 C C . LEU A 1 80 ? 11.665 -4.170 -27.299 1.00 91.81 80 LEU A C 1
ATOM 614 O O . LEU A 1 80 ? 11.851 -5.292 -27.763 1.00 91.81 80 LEU A O 1
ATOM 618 N N . GLY A 1 81 ? 10.703 -3.360 -27.756 1.00 89.94 81 GLY A N 1
ATOM 619 C CA . GLY A 1 81 ? 9.749 -3.764 -28.795 1.00 89.94 81 GLY A CA 1
ATOM 620 C C . GLY A 1 81 ? 8.823 -4.912 -28.372 1.00 89.94 81 GLY A C 1
ATOM 621 O O . GLY A 1 81 ? 8.282 -5.609 -29.226 1.00 89.94 81 GLY A O 1
ATOM 622 N N . ARG A 1 82 ? 8.660 -5.135 -27.062 1.00 90.25 82 ARG A N 1
ATOM 623 C CA . ARG A 1 82 ? 7.757 -6.148 -26.497 1.00 90.25 82 ARG A CA 1
ATOM 624 C C . ARG A 1 82 ? 6.352 -5.575 -26.328 1.00 90.25 82 ARG A C 1
ATOM 626 O O . ARG A 1 82 ? 6.172 -4.357 -26.279 1.00 90.25 82 ARG A O 1
ATOM 633 N N . GLN A 1 83 ? 5.362 -6.454 -26.180 1.00 86.12 83 GLN A N 1
ATOM 634 C CA . GLN A 1 83 ? 4.010 -6.042 -25.792 1.00 86.12 83 GLN A CA 1
ATOM 635 C C . GLN A 1 83 ? 4.039 -5.360 -24.416 1.00 86.12 83 GLN A C 1
ATOM 637 O O . GLN A 1 83 ? 4.808 -5.756 -23.536 1.00 86.12 83 GLN A O 1
ATOM 642 N N . MET A 1 84 ? 3.240 -4.307 -24.239 1.00 78.00 84 MET A N 1
ATOM 643 C CA . MET A 1 84 ? 3.336 -3.413 -23.076 1.00 78.00 84 MET A CA 1
ATOM 644 C C . MET A 1 84 ? 3.026 -4.104 -21.743 1.00 78.00 84 MET A C 1
ATOM 646 O O . MET A 1 84 ? 3.651 -3.780 -20.737 1.00 78.00 84 MET A O 1
ATOM 650 N N . ASP A 1 85 ? 2.123 -5.075 -21.758 1.00 83.88 85 ASP A N 1
ATOM 651 C CA . ASP A 1 85 ? 1.645 -5.879 -20.630 1.00 83.88 85 ASP A CA 1
ATOM 652 C C . ASP A 1 85 ? 2.532 -7.096 -20.314 1.00 83.88 85 ASP A C 1
ATOM 654 O O . ASP A 1 85 ? 2.250 -7.843 -19.377 1.00 83.88 85 ASP A O 1
ATOM 658 N N . THR A 1 86 ? 3.635 -7.288 -21.050 1.00 86.81 86 THR A N 1
ATOM 659 C CA . THR A 1 86 ? 4.572 -8.385 -20.780 1.00 86.81 86 THR A CA 1
ATOM 660 C C . THR A 1 86 ? 5.080 -8.288 -19.341 1.00 86.81 86 THR A C 1
ATOM 662 O O . THR A 1 86 ? 5.710 -7.297 -18.953 1.00 86.81 86 THR A O 1
ATOM 665 N N . VAL A 1 87 ? 4.844 -9.329 -18.541 1.00 83.69 87 VAL A N 1
ATOM 666 C CA . VAL A 1 87 ? 5.306 -9.360 -17.151 1.00 83.69 87 VAL A CA 1
ATOM 667 C C . VAL A 1 87 ? 6.832 -9.354 -17.122 1.00 83.69 87 VAL A C 1
ATOM 669 O O . VAL A 1 87 ? 7.495 -10.227 -17.679 1.00 83.69 87 VAL A O 1
ATOM 672 N N . VAL A 1 88 ? 7.390 -8.365 -16.429 1.00 84.44 88 VAL A N 1
ATOM 673 C CA . VAL A 1 88 ? 8.821 -8.286 -16.138 1.00 84.44 88 VAL A CA 1
ATOM 674 C C . VAL A 1 88 ? 9.021 -8.782 -14.711 1.00 84.44 88 VAL A C 1
ATOM 676 O O . VAL A 1 88 ? 8.582 -8.130 -13.758 1.00 84.44 88 VAL A O 1
ATOM 679 N N . VAL A 1 89 ? 9.644 -9.952 -14.578 1.00 75.12 89 VAL A N 1
ATOM 680 C CA . VAL A 1 89 ? 10.043 -10.537 -13.293 1.00 75.12 89 VAL A CA 1
ATOM 681 C C . VAL A 1 89 ? 11.503 -10.207 -13.006 1.00 75.12 89 VAL A C 1
ATOM 683 O O . VAL A 1 89 ? 12.358 -10.326 -13.882 1.00 75.12 89 VAL A O 1
ATOM 686 N N . ALA A 1 90 ? 11.776 -9.776 -11.776 1.00 58.72 90 ALA A N 1
ATOM 687 C CA . ALA A 1 90 ? 13.126 -9.791 -11.238 1.00 58.72 90 ALA A CA 1
ATOM 688 C C . ALA A 1 90 ? 13.471 -11.258 -10.955 1.00 58.72 90 ALA A C 1
ATOM 690 O O . ALA A 1 90 ? 12.743 -11.896 -10.193 1.00 58.72 90 ALA A O 1
ATOM 691 N N . GLY A 1 91 ? 14.494 -11.787 -11.628 1.00 47.75 91 GLY A N 1
ATOM 692 C CA . GLY A 1 91 ? 15.057 -13.100 -11.300 1.00 47.75 91 GLY A CA 1
ATOM 693 C C . GLY A 1 91 ? 15.633 -13.143 -9.892 1.00 47.75 91 GLY A C 1
ATOM 694 O O . GLY A 1 91 ? 16.016 -12.063 -9.381 1.00 47.75 91 GLY A O 1
#